Protein AF-A0A3D3UEC5-F1 (afdb_monomer_lite)

Radius of gyration: 11.98 Å; chains: 1; bounding box: 26×23×29 Å

Sequence (59 aa):
LGVIPKEAAKAVWERGDFEVARIDEIERETKHDVIAFLTNLAEYVGPEARFVHQGMTSS

Secondary structure (DSSP, 8-state):
---S-HHHHHHHHHH----HHHHHHHHHHH--HHHHHHHHHHHHH-GGGGGTTTT----

Structure (mmCIF, N/CA/C/O backbone):
data_AF-A0A3D3UEC5-F1
#
_entry.id   AF-A0A3D3UEC5-F1
#
loop_
_atom_site.group_PDB
_atom_site.id
_atom_site.type_symbol
_atom_site.label_atom_id
_atom_site.label_alt_id
_atom_site.label_comp_id
_atom_site.label_asym_id
_atom_site.label_entity_id
_atom_site.label_seq_id
_atom_site.pdbx_PDB_ins_code
_atom_site.Cartn_x
_atom_site.Cartn_y
_atom_site.Cartn_z
_atom_site.occupancy
_atom_site.B_iso_or_equiv
_atom_site.auth_seq_id
_atom_site.auth_comp_id
_atom_site.auth_asym_id
_atom_site.auth_atom_id
_atom_site.pdbx_PDB_model_num
ATOM 1 N N . LEU A 1 1 ? 12.439 13.616 -9.737 1.00 62.91 1 LEU A N 1
ATOM 2 C CA . LEU A 1 1 ? 11.719 12.475 -10.357 1.00 62.91 1 LEU A CA 1
ATOM 3 C C . LEU A 1 1 ? 12.764 11.459 -10.811 1.00 62.91 1 LEU A C 1
ATOM 5 O O . LEU A 1 1 ? 13.723 11.885 -11.437 1.00 62.91 1 LEU A O 1
ATOM 9 N N . GLY A 1 2 ? 12.645 10.181 -10.426 1.00 77.00 2 GLY A N 1
ATOM 10 C CA . GLY A 1 2 ? 13.658 9.137 -10.701 1.00 77.00 2 GLY A CA 1
ATOM 11 C C . GLY A 1 2 ? 14.153 8.337 -9.484 1.00 77.00 2 GLY A C 1
ATOM 12 O O . GLY A 1 2 ? 15.027 7.496 -9.635 1.00 77.00 2 GLY A O 1
ATOM 13 N N . VAL A 1 3 ? 13.611 8.593 -8.287 1.00 85.00 3 VAL A N 1
ATOM 14 C CA . VAL A 1 3 ? 13.987 7.886 -7.042 1.00 85.00 3 VAL A CA 1
ATOM 15 C C . VAL A 1 3 ? 13.245 6.554 -6.892 1.00 85.00 3 VAL A C 1
ATOM 17 O O . VAL A 1 3 ? 13.766 5.621 -6.290 1.00 85.00 3 VAL A O 1
ATOM 20 N N . ILE A 1 4 ? 12.038 6.458 -7.454 1.00 91.00 4 ILE A N 1
ATOM 21 C CA . ILE A 1 4 ? 11.206 5.256 -7.383 1.00 91.00 4 ILE A CA 1
ATOM 22 C C . ILE A 1 4 ? 11.508 4.374 -8.607 1.00 91.00 4 ILE A C 1
ATOM 24 O O . ILE A 1 4 ? 11.357 4.858 -9.736 1.00 91.00 4 ILE A O 1
ATOM 28 N N . PRO A 1 5 ? 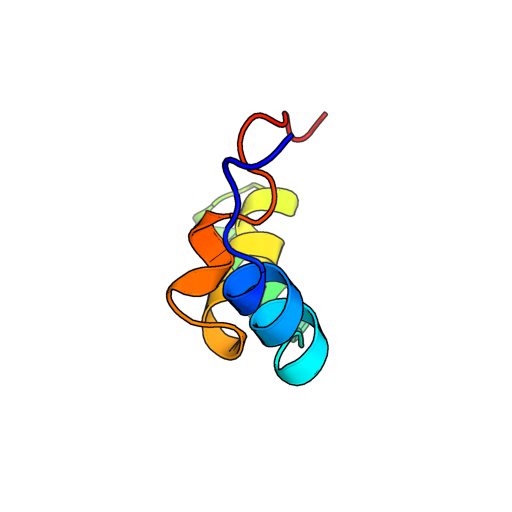11.921 3.106 -8.417 1.00 93.88 5 PRO A N 1
ATOM 29 C CA . PRO A 1 5 ? 12.088 2.147 -9.508 1.00 93.88 5 PRO A CA 1
ATOM 30 C C . PRO A 1 5 ? 10.786 1.956 -10.294 1.00 93.88 5 PRO A C 1
ATOM 32 O O . PRO A 1 5 ? 9.700 1.916 -9.713 1.00 93.88 5 PRO A O 1
ATOM 35 N N . LYS A 1 6 ? 10.871 1.787 -11.618 1.00 94.50 6 LYS A N 1
ATOM 36 C CA . LYS A 1 6 ? 9.676 1.573 -12.461 1.00 94.50 6 LYS A CA 1
ATOM 37 C C . LYS A 1 6 ? 8.961 0.270 -12.104 1.00 94.50 6 LYS A C 1
ATOM 39 O O . LYS A 1 6 ? 7.743 0.169 -12.210 1.00 94.50 6 LYS A O 1
ATOM 44 N N . GLU A 1 7 ? 9.732 -0.703 -11.647 1.00 94.56 7 GLU A N 1
ATOM 45 C CA . GLU A 1 7 ? 9.298 -2.016 -11.198 1.00 94.56 7 GLU A CA 1
ATOM 46 C C . GLU A 1 7 ? 8.390 -1.904 -9.974 1.00 94.56 7 GLU A C 1
ATOM 48 O O . GLU A 1 7 ? 7.441 -2.671 -9.865 1.00 94.56 7 GLU A O 1
ATOM 53 N N . ALA A 1 8 ? 8.612 -0.915 -9.100 1.00 95.88 8 ALA A N 1
ATOM 54 C CA . ALA A 1 8 ? 7.747 -0.691 -7.947 1.00 95.88 8 ALA A CA 1
ATOM 55 C C . ALA A 1 8 ? 6.348 -0.231 -8.376 1.00 95.88 8 ALA A C 1
ATOM 57 O O . ALA A 1 8 ? 5.350 -0.778 -7.917 1.00 95.88 8 ALA A O 1
ATOM 58 N N . ALA A 1 9 ? 6.272 0.719 -9.314 1.00 95.12 9 ALA A N 1
ATOM 59 C CA . ALA A 1 9 ? 4.993 1.146 -9.878 1.00 95.12 9 ALA A CA 1
ATOM 60 C C . ALA A 1 9 ? 4.285 -0.013 -10.597 1.00 95.12 9 ALA A C 1
ATOM 62 O O . ALA A 1 9 ? 3.086 -0.205 -10.418 1.00 95.12 9 ALA A O 1
ATOM 63 N N . LYS A 1 10 ? 5.035 -0.821 -11.358 1.00 97.50 10 LYS A N 1
ATOM 64 C CA . LYS A 1 10 ? 4.507 -2.016 -12.023 1.00 97.50 10 LYS A CA 1
ATOM 65 C C . LYS A 1 10 ? 3.956 -3.037 -11.019 1.00 97.50 10 LYS A C 1
ATOM 67 O O . LYS A 1 10 ? 2.844 -3.511 -11.207 1.00 97.50 10 LYS A O 1
ATOM 72 N N . ALA A 1 11 ? 4.687 -3.318 -9.941 1.00 97.81 11 ALA A N 1
ATOM 73 C CA . ALA A 1 11 ? 4.258 -4.233 -8.886 1.00 97.81 11 ALA A CA 1
ATOM 74 C C . ALA A 1 11 ? 2.953 -3.782 -8.216 1.00 97.81 11 ALA A C 1
ATOM 76 O O . ALA A 1 11 ? 2.050 -4.595 -8.047 1.00 97.81 11 ALA A O 1
ATOM 77 N N . VAL A 1 12 ? 2.828 -2.490 -7.886 1.00 97.38 12 VAL A N 1
ATOM 78 C CA . VAL A 1 12 ? 1.586 -1.926 -7.328 1.00 97.38 12 VAL A CA 1
ATOM 79 C C . VAL A 1 12 ? 0.428 -2.066 -8.317 1.00 97.38 12 VAL A C 1
ATOM 81 O O . VAL A 1 12 ? -0.681 -2.385 -7.911 1.00 97.38 12 VAL A O 1
ATOM 84 N N . TRP A 1 13 ? 0.674 -1.873 -9.614 1.00 97.62 13 TRP A N 1
ATOM 85 C CA . TRP A 1 13 ? -0.366 -1.988 -10.640 1.00 97.62 13 TRP A CA 1
ATOM 86 C C . TRP A 1 13 ? -0.824 -3.429 -10.893 1.00 97.62 13 TRP A C 1
ATOM 88 O O . TRP A 1 13 ? -1.995 -3.661 -11.169 1.00 97.62 13 TRP A O 1
ATOM 98 N N . GLU A 1 14 ? 0.096 -4.392 -10.830 1.00 98.12 14 GLU A N 1
ATOM 99 C CA . GLU A 1 14 ? -0.186 -5.807 -11.104 1.00 98.12 14 GLU A CA 1
ATOM 100 C C . GLU A 1 14 ? -0.734 -6.558 -9.888 1.00 98.12 14 GLU A C 1
ATOM 102 O O . GLU A 1 14 ? -1.511 -7.495 -10.056 1.00 98.12 14 GLU A O 1
ATOM 107 N N . ARG A 1 15 ? -0.296 -6.188 -8.679 1.00 98.38 15 ARG A N 1
ATOM 108 C CA . ARG A 1 15 ? -0.584 -6.925 -7.438 1.00 98.38 15 ARG A CA 1
ATOM 109 C C . ARG A 1 15 ? -1.383 -6.130 -6.413 1.00 98.38 15 ARG A C 1
ATOM 111 O O . ARG A 1 15 ? -1.726 -6.691 -5.383 1.00 98.38 15 ARG A O 1
ATOM 118 N N . GLY A 1 16 ? -1.614 -4.838 -6.637 1.00 97.75 16 GLY A N 1
ATOM 119 C CA . GLY A 1 16 ? -2.343 -3.995 -5.696 1.00 97.75 16 GLY A CA 1
ATOM 120 C C . GLY A 1 16 ? -3.760 -4.512 -5.484 1.00 97.75 16 GLY A C 1
ATOM 121 O O . GLY A 1 16 ? -4.549 -4.558 -6.423 1.00 97.75 16 GLY A O 1
ATOM 122 N N . ASP A 1 17 ? -4.061 -4.874 -4.245 1.00 98.44 17 ASP A N 1
ATOM 123 C CA . ASP A 1 17 ? -5.378 -5.310 -3.798 1.00 98.44 17 ASP A CA 1
ATOM 124 C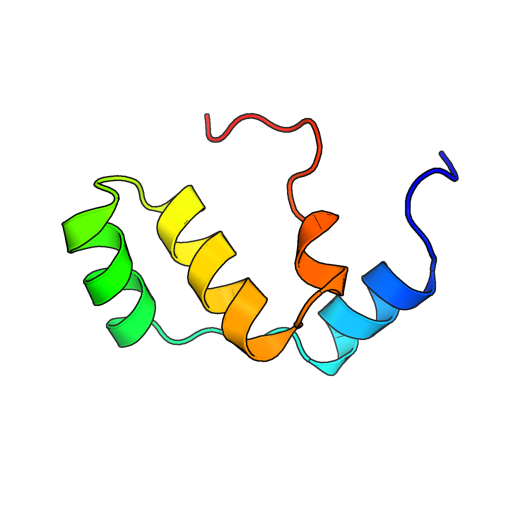 C . ASP A 1 17 ? -5.557 -4.906 -2.328 1.00 98.44 17 ASP A C 1
ATOM 126 O O . ASP A 1 17 ? -4.609 -4.430 -1.689 1.00 98.44 17 ASP A O 1
ATOM 130 N N . PHE A 1 18 ? -6.776 -5.037 -1.813 1.00 98.38 18 PHE A N 1
ATOM 131 C CA . PHE A 1 18 ? -7.086 -4.746 -0.423 1.00 98.38 18 PHE A CA 1
ATOM 132 C C . PHE A 1 18 ? -8.274 -5.561 0.094 1.00 98.38 18 PHE A C 1
ATOM 134 O O . PHE A 1 18 ? -9.189 -5.921 -0.646 1.00 98.38 18 PHE A O 1
ATOM 141 N N . GLU A 1 19 ? -8.307 -5.772 1.408 1.00 98.69 19 GLU A N 1
ATOM 142 C CA . GLU A 1 19 ? -9.423 -6.411 2.101 1.00 98.69 19 GLU A CA 1
ATOM 143 C C . GLU A 1 19 ? -9.890 -5.541 3.272 1.00 98.69 19 GLU A C 1
ATOM 145 O O . GLU A 1 19 ? -9.158 -5.310 4.231 1.00 98.69 19 GLU A O 1
ATOM 150 N N . VAL A 1 20 ? -11.148 -5.093 3.224 1.00 98.56 20 VAL A N 1
ATOM 151 C CA . VAL A 1 20 ? -11.719 -4.187 4.238 1.00 98.56 20 VAL A CA 1
ATOM 152 C C . VAL A 1 20 ? -11.682 -4.795 5.641 1.00 98.56 20 VAL A C 1
ATOM 154 O O . VAL A 1 20 ? -11.250 -4.131 6.575 1.00 98.56 20 VAL A O 1
ATOM 157 N N . ALA A 1 21 ? -12.061 -6.067 5.795 1.00 98.69 21 ALA A N 1
ATOM 158 C CA . ALA A 1 21 ? -12.050 -6.719 7.106 1.00 98.69 21 ALA A CA 1
ATOM 159 C C . ALA A 1 21 ? -10.634 -6.777 7.704 1.00 98.69 21 ALA A C 1
ATOM 161 O O . ALA A 1 21 ? -10.451 -6.544 8.898 1.00 98.69 21 ALA A O 1
ATOM 162 N N . ARG A 1 22 ? -9.621 -7.010 6.863 1.00 98.56 22 ARG A N 1
ATOM 163 C CA . ARG A 1 22 ? -8.217 -7.015 7.275 1.00 98.56 22 ARG A CA 1
ATOM 164 C C . ARG A 1 22 ? -7.713 -5.621 7.650 1.00 98.56 22 ARG A C 1
ATOM 166 O O . ARG A 1 22 ? -6.968 -5.480 8.618 1.00 98.56 22 ARG A O 1
ATOM 173 N N . ILE A 1 23 ? -8.140 -4.585 6.928 1.00 98.81 23 ILE A N 1
ATOM 174 C CA . ILE A 1 23 ? -7.853 -3.189 7.284 1.00 98.81 23 ILE A CA 1
ATOM 175 C C . ILE A 1 23 ? -8.454 -2.859 8.654 1.00 98.81 23 ILE A C 1
ATOM 177 O O . ILE A 1 23 ? -7.738 -2.327 9.498 1.00 98.81 23 ILE A O 1
ATOM 181 N N . ASP A 1 24 ? -9.710 -3.239 8.911 1.00 98.69 24 ASP A N 1
ATOM 182 C CA . ASP A 1 24 ? -10.378 -3.005 10.199 1.00 98.69 24 ASP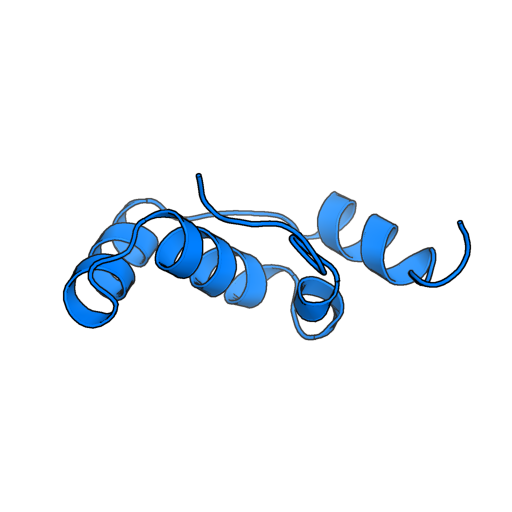 A CA 1
ATOM 183 C C . ASP A 1 24 ? -9.639 -3.691 11.364 1.00 98.69 24 ASP A C 1
ATOM 185 O O . ASP A 1 24 ? -9.563 -3.154 12.472 1.00 98.69 24 ASP A O 1
ATOM 189 N N . GLU A 1 25 ? -9.086 -4.889 11.144 1.00 98.75 25 GLU A N 1
ATOM 190 C CA . GLU A 1 25 ? -8.243 -5.579 12.127 1.00 98.75 25 GLU A CA 1
ATOM 191 C C . GLU A 1 25 ? -6.967 -4.791 12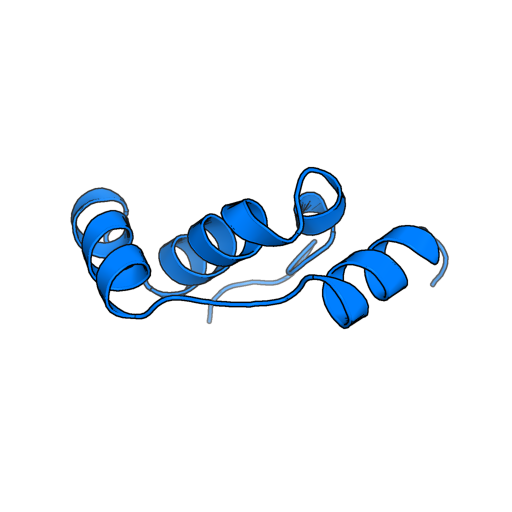.436 1.00 98.75 25 GLU A C 1
ATOM 193 O O . GLU A 1 25 ? -6.659 -4.558 13.606 1.00 98.75 25 GLU A O 1
ATOM 198 N N . ILE A 1 26 ? -6.248 -4.346 11.402 1.00 98.69 26 ILE A N 1
ATOM 199 C CA . ILE A 1 26 ? -5.005 -3.583 11.563 1.00 98.69 26 ILE A CA 1
ATOM 200 C C . ILE A 1 26 ? -5.297 -2.226 12.215 1.00 98.69 26 ILE A C 1
ATOM 202 O O . ILE A 1 26 ? -4.580 -1.811 13.125 1.00 98.69 26 ILE A O 1
ATOM 206 N N . GLU A 1 27 ? -6.375 -1.548 11.818 1.00 98.69 27 GLU A N 1
ATOM 207 C CA . GLU A 1 27 ? -6.780 -0.258 12.381 1.00 98.69 27 GLU A CA 1
ATOM 208 C C . GLU A 1 27 ? -7.084 -0.361 13.881 1.00 98.69 27 GLU A C 1
ATOM 210 O O . GLU A 1 27 ? -6.780 0.555 14.652 1.00 98.69 27 GLU A O 1
ATOM 215 N N . ARG A 1 28 ? -7.619 -1.494 14.354 1.00 98.44 28 ARG A N 1
ATOM 216 C CA . ARG A 1 28 ? -7.825 -1.708 15.796 1.00 98.44 28 ARG A CA 1
ATOM 217 C C . ARG A 1 28 ? -6.519 -1.681 16.583 1.00 98.44 28 ARG A C 1
ATOM 219 O O . ARG A 1 28 ? -6.573 -1.301 17.755 1.00 98.44 28 ARG A O 1
ATOM 226 N N . GLU A 1 29 ? -5.392 -2.046 15.984 1.00 98.19 29 GLU A N 1
ATOM 227 C CA . GLU A 1 29 ? -4.070 -1.997 16.615 1.00 98.19 29 GLU A CA 1
ATOM 228 C C . GLU A 1 29 ? -3.389 -0.644 16.400 1.00 98.19 29 GLU A C 1
ATOM 230 O O . GLU A 1 29 ? -2.919 -0.029 17.358 1.00 98.19 29 GLU A O 1
ATOM 235 N N . THR A 1 30 ? -3.369 -0.152 15.160 1.00 97.75 30 THR A N 1
ATOM 236 C CA . THR A 1 30 ? -2.644 1.070 14.780 1.00 97.75 30 THR A CA 1
ATOM 237 C C . THR A 1 30 ? -3.370 2.349 15.181 1.00 97.75 30 THR A C 1
ATOM 239 O O . THR A 1 30 ? -2.730 3.388 15.330 1.00 97.75 30 THR A O 1
ATOM 242 N N . LYS A 1 31 ? -4.698 2.285 15.347 1.00 97.94 31 LYS A N 1
ATOM 243 C CA . LYS A 1 31 ? -5.594 3.436 15.545 1.00 97.94 31 LYS A CA 1
ATOM 244 C C . LYS A 1 31 ? -5.444 4.501 14.453 1.00 97.94 31 LYS A C 1
ATOM 246 O O . LYS A 1 31 ? -5.605 5.688 14.727 1.00 97.94 31 LYS A O 1
ATOM 251 N N . HIS A 1 32 ? -5.103 4.072 13.237 1.00 98.00 32 HIS A N 1
ATOM 252 C CA . HIS A 1 32 ? -4.895 4.952 12.094 1.00 98.00 32 HIS A CA 1
ATOM 253 C C . HIS A 1 32 ? -5.237 4.239 10.779 1.00 98.00 32 HIS A C 1
ATOM 255 O O . HIS A 1 32 ? -4.547 3.310 10.358 1.00 98.00 32 HIS A O 1
ATOM 261 N N . ASP A 1 33 ? -6.266 4.746 10.109 1.00 97.69 33 ASP A N 1
ATOM 262 C CA . ASP A 1 33 ? -6.827 4.276 8.837 1.00 97.69 33 ASP A CA 1
ATOM 263 C C . ASP A 1 33 ? -5.814 4.188 7.676 1.00 97.69 33 ASP A C 1
ATOM 265 O O . ASP A 1 33 ? -5.662 3.132 7.067 1.00 97.69 33 ASP A O 1
ATOM 269 N N . VAL A 1 34 ? -5.059 5.252 7.382 1.00 97.75 34 VAL A N 1
ATOM 270 C CA . VAL A 1 34 ? -4.081 5.278 6.282 1.00 97.75 34 VAL A CA 1
ATOM 271 C C . VAL A 1 34 ? -2.942 4.292 6.538 1.00 97.75 34 VAL A C 1
ATOM 273 O O . VAL A 1 34 ? -2.515 3.595 5.619 1.00 97.75 34 VAL A O 1
ATOM 276 N N . ILE A 1 35 ? -2.468 4.176 7.784 1.00 97.44 35 ILE A N 1
ATOM 277 C CA . ILE A 1 35 ? -1.458 3.169 8.143 1.00 97.44 35 ILE A CA 1
ATOM 278 C C . ILE A 1 35 ? -2.036 1.761 7.980 1.00 97.44 35 ILE A C 1
ATOM 280 O O . ILE A 1 35 ? -1.346 0.882 7.462 1.00 97.44 35 ILE A O 1
ATOM 284 N N . ALA A 1 36 ? -3.289 1.542 8.383 1.00 98.50 36 ALA A N 1
ATOM 285 C CA . ALA A 1 36 ? -3.947 0.250 8.245 1.00 98.50 36 ALA A CA 1
ATOM 286 C C . ALA A 1 36 ? -4.102 -0.157 6.773 1.00 98.50 36 ALA A C 1
ATOM 288 O O . ALA A 1 36 ? -3.699 -1.258 6.395 1.00 98.50 36 ALA A O 1
ATOM 289 N N . PHE A 1 37 ? -4.563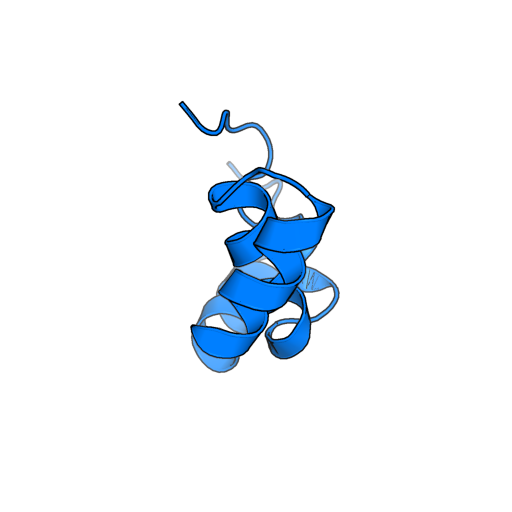 0.764 5.925 1.00 98.38 37 PHE A N 1
ATOM 290 C CA . PHE A 1 37 ? -4.650 0.563 4.481 1.00 98.38 37 PHE A CA 1
ATOM 291 C C . PHE A 1 37 ? -3.287 0.245 3.853 1.00 98.38 37 PHE A C 1
ATOM 293 O O . PHE A 1 37 ? -3.158 -0.740 3.131 1.00 98.38 37 PHE A O 1
ATOM 300 N N . LEU A 1 38 ? -2.250 1.039 4.141 1.00 98.06 38 LEU A N 1
ATOM 301 C CA . LEU A 1 38 ? -0.916 0.826 3.566 1.00 98.06 38 LEU A CA 1
ATOM 302 C C . LEU A 1 38 ? -0.276 -0.483 4.041 1.00 98.06 38 LEU A C 1
ATOM 304 O O . LEU A 1 38 ? 0.467 -1.111 3.286 1.00 98.06 38 LEU A O 1
ATOM 308 N N . THR A 1 39 ? -0.579 -0.904 5.269 1.00 98.19 39 THR A N 1
ATOM 309 C CA . THR A 1 39 ? -0.123 -2.188 5.812 1.00 98.19 39 THR A CA 1
ATOM 310 C C . THR A 1 39 ? -0.790 -3.348 5.081 1.00 98.19 39 THR A C 1
ATOM 312 O O . THR A 1 39 ? -0.087 -4.241 4.618 1.00 98.19 39 THR A O 1
ATOM 315 N N . ASN A 1 40 ? -2.114 -3.308 4.899 1.00 98.69 40 ASN A N 1
ATOM 316 C CA . ASN A 1 40 ? -2.830 -4.328 4.133 1.00 98.69 40 ASN A CA 1
ATOM 317 C C . ASN A 1 40 ? -2.385 -4.358 2.661 1.00 98.69 40 ASN A C 1
ATOM 319 O O . ASN A 1 40 ? -2.077 -5.421 2.137 1.00 98.69 40 ASN A O 1
ATOM 323 N N . LEU A 1 41 ? -2.230 -3.201 2.011 1.00 98.44 41 LEU A N 1
ATOM 324 C CA . LEU A 1 41 ? -1.712 -3.115 0.641 1.00 98.44 41 LEU A CA 1
ATOM 325 C C . LEU A 1 41 ? -0.336 -3.791 0.497 1.00 98.44 41 LEU A C 1
ATOM 327 O O . LEU A 1 41 ? -0.051 -4.442 -0.513 1.00 98.44 41 LEU A O 1
ATOM 331 N N . ALA A 1 42 ? 0.531 -3.652 1.505 1.00 98.31 42 ALA A N 1
ATOM 332 C CA . ALA A 1 42 ? 1.846 -4.281 1.508 1.00 98.31 42 ALA A CA 1
ATOM 333 C C . ALA A 1 42 ? 1.786 -5.817 1.587 1.00 98.31 42 ALA A C 1
ATOM 335 O O . ALA A 1 42 ? 2.696 -6.464 1.063 1.00 98.31 42 ALA A O 1
ATOM 336 N N . GLU A 1 43 ? 0.726 -6.400 2.162 1.00 98.38 43 GLU A N 1
ATOM 337 C CA . GLU A 1 43 ? 0.503 -7.855 2.190 1.00 98.38 43 GLU A CA 1
ATOM 338 C C . GLU A 1 43 ? 0.333 -8.430 0.767 1.00 98.38 43 GLU A C 1
ATOM 340 O O . GLU A 1 43 ? 0.775 -9.551 0.511 1.00 98.38 43 GLU A O 1
ATOM 345 N N . TYR A 1 44 ? -0.206 -7.650 -0.183 1.00 98.50 44 TYR A N 1
ATOM 346 C CA . TYR A 1 44 ? -0.375 -8.057 -1.589 1.00 98.50 44 TYR A CA 1
ATOM 347 C C . TYR A 1 44 ? 0.795 -7.649 -2.490 1.00 98.50 44 TYR A C 1
ATOM 349 O O . TYR A 1 44 ? 1.289 -8.432 -3.306 1.00 98.50 44 TYR A O 1
ATOM 357 N N . VAL A 1 45 ? 1.258 -6.403 -2.362 1.00 98.19 45 VAL A N 1
ATOM 358 C CA . VAL A 1 45 ? 2.285 -5.849 -3.254 1.00 98.19 45 VAL A CA 1
ATOM 359 C C . VAL A 1 45 ? 3.673 -6.393 -2.917 1.00 98.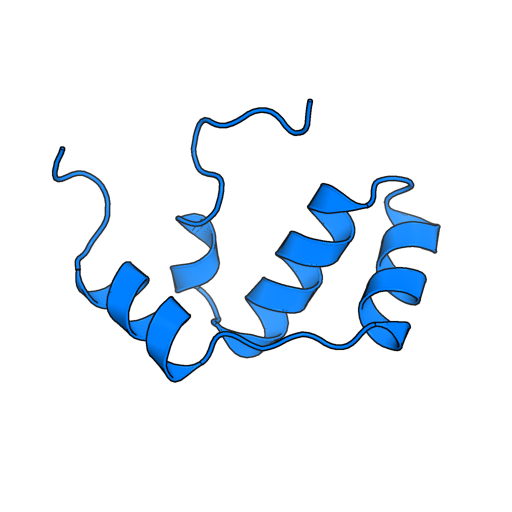19 45 VAL A C 1
ATOM 361 O O . VAL A 1 45 ? 4.479 -6.589 -3.832 1.00 98.19 45 VAL A O 1
ATOM 364 N N . GLY A 1 46 ? 3.955 -6.662 -1.640 1.00 96.44 46 GLY A N 1
ATOM 365 C CA . GLY A 1 46 ? 5.261 -7.104 -1.163 1.00 96.44 46 GLY A CA 1
ATOM 366 C C . GLY A 1 46 ? 6.254 -5.950 -0.932 1.00 96.44 46 GLY A C 1
ATOM 367 O O . GLY A 1 46 ? 5.850 -4.810 -0.686 1.00 96.44 46 GLY A O 1
ATOM 368 N N . PRO A 1 47 ? 7.576 -6.211 -0.986 1.00 96.38 47 PRO A N 1
ATOM 369 C CA . PRO A 1 47 ? 8.621 -5.242 -0.626 1.00 96.38 47 PRO A CA 1
ATOM 370 C C . PRO A 1 47 ? 8.598 -3.916 -1.402 1.00 96.38 47 PRO A C 1
ATOM 372 O O . PRO A 1 47 ? 9.197 -2.929 -0.970 1.00 96.38 47 PRO A O 1
ATOM 375 N N . GLU A 1 48 ? 7.967 -3.879 -2.571 1.00 97.31 48 GLU A N 1
ATOM 376 C CA . GLU A 1 48 ? 7.789 -2.696 -3.408 1.00 97.31 48 GLU A CA 1
ATOM 377 C C . GLU A 1 48 ? 6.790 -1.693 -2.809 1.00 97.31 48 GLU A C 1
ATOM 379 O O . GLU A 1 48 ? 6.884 -0.501 -3.107 1.00 97.31 48 GLU A O 1
ATOM 384 N N . ALA A 1 49 ? 5.911 -2.124 -1.897 1.00 97.06 49 ALA A N 1
ATOM 385 C CA . ALA A 1 49 ? 4.960 -1.250 -1.207 1.00 97.06 49 ALA A CA 1
ATOM 386 C C . ALA A 1 49 ? 5.639 -0.127 -0.405 1.00 97.06 49 ALA A C 1
ATOM 388 O O . ALA A 1 49 ? 5.035 0.915 -0.182 1.00 97.06 49 ALA A O 1
ATOM 389 N N . ARG A 1 50 ? 6.924 -0.280 -0.044 1.00 95.12 50 ARG A N 1
ATOM 390 C CA . ARG A 1 50 ? 7.716 0.748 0.662 1.00 95.12 50 ARG A CA 1
ATOM 391 C C . ARG A 1 50 ? 7.802 2.095 -0.067 1.00 95.12 50 ARG A C 1
ATOM 393 O O . ARG A 1 50 ? 8.180 3.091 0.541 1.00 95.12 50 ARG A O 1
ATOM 400 N N . PHE A 1 51 ? 7.541 2.104 -1.375 1.00 96.00 51 PHE A N 1
ATOM 401 C CA . PHE A 1 51 ? 7.544 3.316 -2.195 1.00 96.00 51 PHE A CA 1
ATOM 402 C C . PHE A 1 51 ? 6.170 4.006 -2.230 1.00 96.00 51 PHE A C 1
ATOM 404 O O . PHE A 1 51 ? 6.071 5.148 -2.679 1.00 96.00 51 PHE A O 1
ATOM 411 N N . VAL A 1 52 ? 5.109 3.341 -1.762 1.00 95.81 52 VAL A N 1
ATOM 412 C CA . VAL A 1 52 ? 3.763 3.913 -1.665 1.00 95.81 52 VAL A CA 1
ATOM 413 C C . VAL A 1 52 ? 3.721 4.871 -0.475 1.00 95.81 52 VAL A C 1
ATOM 415 O O . VAL A 1 52 ? 4.208 4.552 0.605 1.00 95.81 52 VAL A O 1
ATOM 418 N N . HIS A 1 53 ? 3.161 6.067 -0.683 1.00 95.88 53 HIS A N 1
ATOM 419 C CA . HIS A 1 53 ? 3.074 7.134 0.326 1.00 95.88 53 HIS A CA 1
ATOM 420 C C . HIS A 1 53 ? 4.439 7.662 0.833 1.00 95.88 53 HIS A C 1
ATOM 422 O O . HIS A 1 53 ? 4.516 8.371 1.837 1.00 95.88 53 HIS A O 1
ATOM 428 N N . GLN A 1 54 ? 5.540 7.375 0.123 1.00 93.88 54 GLN A N 1
ATOM 429 C CA . GLN A 1 54 ? 6.869 7.864 0.490 1.00 93.88 54 GLN A CA 1
ATOM 430 C C . GLN A 1 54 ? 6.932 9.401 0.444 1.00 93.88 54 GLN A C 1
ATOM 432 O O . GLN A 1 54 ? 6.805 10.012 -0.617 1.00 93.88 54 GLN A O 1
ATOM 437 N N . GLY A 1 55 ? 7.206 10.020 1.595 1.00 92.75 55 GLY A N 1
ATOM 438 C CA . GLY A 1 55 ? 7.347 11.475 1.724 1.00 92.75 55 GLY A CA 1
ATOM 439 C C . GLY A 1 55 ? 6.024 12.241 1.808 1.00 92.75 55 GLY A C 1
ATOM 440 O O . GLY A 1 55 ? 6.038 13.466 1.708 1.00 92.75 55 GLY A O 1
ATOM 441 N N . MET A 1 56 ? 4.902 11.540 1.981 1.00 94.19 56 MET A N 1
ATOM 442 C CA . MET A 1 56 ? 3.576 12.132 2.159 1.00 94.19 56 MET A CA 1
ATOM 443 C C . MET A 1 56 ? 3.169 12.164 3.642 1.00 94.19 56 MET A C 1
ATOM 445 O O . MET A 1 56 ? 3.743 11.452 4.466 1.00 94.19 56 MET A O 1
ATOM 449 N N . THR A 1 57 ? 2.182 13.001 3.973 1.00 92.50 57 THR A N 1
ATOM 450 C CA . THR A 1 57 ? 1.468 12.976 5.259 1.00 92.50 57 THR A CA 1
ATOM 451 C C . THR A 1 57 ? 0.054 12.438 5.052 1.00 92.50 57 THR A C 1
ATOM 453 O O . THR A 1 57 ? -0.518 12.575 3.970 1.00 92.50 57 THR A O 1
ATOM 456 N N . SER A 1 58 ? -0.519 11.847 6.096 1.00 82.50 58 SER A N 1
ATOM 457 C CA . SER A 1 58 ? -1.850 11.226 6.106 1.00 82.50 58 SER A CA 1
ATOM 458 C C . SER A 1 58 ? -2.998 12.212 6.392 1.00 82.50 58 SER A C 1
ATOM 460 O O . SER A 1 58 ? -3.995 11.833 6.995 1.00 82.50 58 SER A O 1
ATOM 462 N N . SER A 1 59 ? -2.824 13.486 6.023 1.00 68.19 59 SER A N 1
ATOM 463 C CA . SER A 1 59 ? -3.681 14.611 6.441 1.00 68.19 59 SER A CA 1
ATOM 464 C C . SER A 1 59 ? -5.081 14.616 5.839 1.00 68.19 59 SER A C 1
ATOM 466 O O . SER A 1 59 ? -5.208 14.280 4.642 1.00 68.19 59 SER A O 1
#

pLDDT: mean 95.26, std 6.83, range [62.91, 98.81]

Foldseek 3Di:
DPPQDPVLVVLCVVFFDADPVQLVVQCVVVVDNVVSGLVRRCVGSPPSSVPPCVPHDPD